Protein AF-A0A9D4K543-F1 (afdb_monomer_lite)

Structure (mmCIF, N/CA/C/O backbone):
data_AF-A0A9D4K543-F1
#
_entry.id   AF-A0A9D4K543-F1
#
loop_
_atom_site.group_PDB
_atom_site.id
_atom_site.type_symbol
_atom_site.label_atom_id
_atom_site.label_alt_id
_atom_site.label_comp_id
_atom_site.label_asym_id
_atom_site.label_entity_id
_atom_site.label_seq_id
_atom_site.pdbx_PDB_ins_code
_atom_site.Cartn_x
_atom_site.Cartn_y
_atom_site.Cartn_z
_atom_site.occupancy
_atom_site.B_iso_or_equiv
_atom_site.auth_seq_id
_atom_site.auth_comp_id
_atom_site.auth_asym_id
_atom_site.auth_atom_id
_atom_site.pdbx_PDB_model_num
ATOM 1 N N . MET A 1 1 ? -17.890 2.024 -6.080 1.00 68.69 1 MET A N 1
ATOM 2 C CA . MET A 1 1 ? -16.511 1.513 -6.266 1.00 68.69 1 MET A CA 1
ATOM 3 C C . MET A 1 1 ? -16.333 1.159 -7.731 1.00 68.69 1 MET A C 1
ATOM 5 O O . MET A 1 1 ? -17.295 0.683 -8.319 1.00 68.69 1 MET A O 1
ATOM 9 N N . LYS A 1 2 ? -15.164 1.416 -8.324 1.00 70.44 2 LYS A N 1
ATOM 10 C CA . LYS A 1 2 ? -14.849 1.023 -9.705 1.00 70.44 2 LYS A CA 1
ATOM 11 C C . LYS A 1 2 ? -13.599 0.149 -9.703 1.00 70.44 2 LYS A C 1
ATOM 13 O O . LYS A 1 2 ? -12.528 0.598 -9.298 1.00 70.44 2 LYS A O 1
ATOM 18 N N . LEU A 1 3 ? -13.767 -1.097 -10.130 1.00 70.94 3 LEU A N 1
ATOM 19 C CA . LEU A 1 3 ? -12.695 -2.067 -10.324 1.00 70.94 3 LEU A CA 1
ATOM 20 C C . LEU A 1 3 ? -12.373 -2.118 -11.820 1.00 70.94 3 LEU A C 1
ATOM 22 O O . LEU A 1 3 ? -13.266 -2.337 -12.633 1.00 70.94 3 LEU A O 1
ATOM 26 N N . SER A 1 4 ? -11.117 -1.884 -12.186 1.00 72.44 4 SER A N 1
ATOM 27 C CA . SER A 1 4 ? -10.631 -2.049 -13.558 1.00 72.44 4 SER A CA 1
ATOM 28 C C . SER A 1 4 ? -10.195 -3.491 -13.834 1.00 72.44 4 SER A C 1
ATOM 30 O O . SER A 1 4 ? -9.851 -4.230 -12.909 1.00 72.44 4 SER A O 1
ATOM 32 N N . ALA A 1 5 ? -10.103 -3.863 -15.112 1.00 66.50 5 ALA A N 1
ATOM 33 C CA . ALA A 1 5 ? -9.564 -5.152 -15.542 1.00 66.50 5 ALA A CA 1
ATOM 34 C C . ALA A 1 5 ? -8.163 -5.434 -14.954 1.00 66.50 5 ALA A C 1
ATOM 36 O O . ALA A 1 5 ? -7.334 -4.533 -14.823 1.00 66.50 5 ALA A O 1
ATOM 37 N N . GLY A 1 6 ? -7.889 -6.696 -14.611 1.00 71.69 6 GLY A N 1
ATOM 38 C CA . GLY A 1 6 ? -6.581 -7.138 -14.110 1.00 71.69 6 GLY A CA 1
ATOM 39 C C . GLY A 1 6 ? -6.435 -7.213 -12.586 1.00 71.69 6 GLY A C 1
ATOM 40 O O . GLY A 1 6 ? -5.365 -7.606 -12.126 1.00 71.69 6 GLY A O 1
ATOM 41 N N . ILE A 1 7 ? -7.486 -6.896 -11.820 1.00 74.75 7 ILE A N 1
ATOM 42 C CA . ILE A 1 7 ? -7.543 -7.140 -10.370 1.00 74.75 7 ILE A CA 1
ATOM 43 C C . ILE A 1 7 ? -7.758 -8.627 -10.111 1.00 74.75 7 ILE A C 1
ATOM 45 O O . ILE A 1 7 ? -8.785 -9.168 -10.511 1.00 74.75 7 ILE A O 1
ATOM 49 N N . LYS A 1 8 ? -6.802 -9.290 -9.445 1.00 79.38 8 LYS A N 1
ATOM 50 C CA . LYS A 1 8 ? -6.948 -10.713 -9.082 1.00 79.38 8 LYS A CA 1
ATOM 51 C C . LYS A 1 8 ? -7.670 -10.899 -7.752 1.00 79.38 8 LYS A C 1
ATOM 53 O O . LYS A 1 8 ? -8.601 -11.687 -7.676 1.00 79.38 8 LYS A O 1
ATOM 58 N N . HIS A 1 9 ? -7.247 -10.174 -6.718 1.00 79.44 9 HIS A N 1
ATOM 59 C CA . HIS A 1 9 ? -7.871 -10.225 -5.397 1.00 79.44 9 HIS A CA 1
ATOM 60 C C . HIS A 1 9 ? -8.003 -8.826 -4.805 1.00 79.44 9 HIS A C 1
ATOM 62 O O . HIS A 1 9 ? -7.043 -8.052 -4.780 1.00 79.44 9 HIS A O 1
ATOM 68 N N . VAL A 1 10 ? -9.191 -8.519 -4.293 1.00 78.25 10 VAL A N 1
ATOM 69 C CA . VAL A 1 10 ? -9.450 -7.291 -3.552 1.00 78.25 10 VAL A CA 1
ATOM 70 C C . VAL A 1 10 ? -10.376 -7.594 -2.384 1.00 78.25 10 VAL A C 1
ATOM 72 O O . VAL A 1 10 ? -11.429 -8.201 -2.569 1.00 78.25 10 VAL A O 1
ATOM 75 N N . THR A 1 11 ? -9.983 -7.165 -1.190 1.00 82.31 11 THR A N 1
ATOM 76 C CA . THR A 1 11 ? -10.795 -7.318 0.019 1.00 82.31 11 THR A CA 1
ATOM 77 C C . THR A 1 11 ? -11.050 -5.949 0.618 1.00 82.31 11 THR A C 1
ATOM 79 O O . THR A 1 11 ? -10.118 -5.259 1.036 1.00 82.31 11 THR A O 1
ATOM 82 N N . PHE A 1 12 ? -12.323 -5.563 0.673 1.00 74.94 12 PHE A N 1
ATOM 83 C CA . PHE A 1 12 ? -12.775 -4.366 1.371 1.00 74.94 12 PHE A CA 1
ATOM 84 C C . PHE A 1 12 ? -13.370 -4.753 2.716 1.00 74.94 12 PHE A C 1
ATOM 86 O O . PHE A 1 12 ? -14.178 -5.674 2.799 1.00 74.94 12 PHE A O 1
ATOM 93 N N . SER A 1 13 ? -13.015 -4.011 3.754 1.00 72.19 13 SER A N 1
ATOM 94 C CA . SER A 1 13 ? -13.728 -4.042 5.029 1.00 72.19 13 SER A CA 1
ATOM 95 C C . SER A 1 13 ? -14.640 -2.816 5.168 1.00 72.19 13 SER A C 1
ATOM 97 O O . SER A 1 13 ? -14.651 -1.916 4.321 1.00 72.19 13 SER A O 1
ATOM 99 N N . ALA A 1 14 ? -15.470 -2.807 6.212 1.00 71.81 14 ALA A N 1
ATOM 100 C CA . ALA A 1 14 ? -16.521 -1.812 6.400 1.00 71.81 14 ALA A CA 1
ATOM 101 C C . ALA A 1 14 ? -15.993 -0.360 6.454 1.00 71.81 14 ALA A C 1
ATOM 103 O O . ALA A 1 14 ? -14.937 -0.067 7.018 1.00 71.81 14 ALA A O 1
ATOM 104 N N . GLY A 1 15 ? -16.775 0.573 5.898 1.00 72.50 15 GLY A N 1
ATOM 105 C CA . GLY A 1 15 ? -16.495 2.015 5.941 1.00 72.50 15 GLY A CA 1
ATOM 106 C C . GLY A 1 15 ? -15.894 2.615 4.664 1.00 72.50 15 GLY A C 1
ATOM 107 O O . GLY A 1 15 ? -15.780 3.841 4.583 1.00 72.50 15 GLY A O 1
ATOM 108 N N . MET A 1 16 ? -15.588 1.789 3.657 1.00 78.44 16 MET A N 1
ATOM 109 C CA . MET A 1 16 ? -15.087 2.244 2.358 1.00 78.44 16 MET A CA 1
ATOM 110 C C . MET A 1 16 ? -16.150 2.992 1.554 1.00 78.44 16 MET A C 1
ATOM 112 O O . MET A 1 16 ? -17.151 2.410 1.144 1.00 78.44 16 MET A O 1
ATOM 116 N N . LYS A 1 17 ? -15.922 4.289 1.296 1.00 79.38 17 LYS A N 1
ATOM 117 C CA . LYS A 1 17 ? -16.863 5.135 0.540 1.00 79.38 17 LYS A CA 1
ATOM 118 C C . LYS A 1 17 ? -16.553 5.161 -0.952 1.00 79.38 17 LYS A C 1
ATOM 120 O O . LYS A 1 17 ? -17.459 5.052 -1.772 1.00 79.38 17 LYS A O 1
ATOM 125 N N . GLN A 1 18 ? -15.284 5.323 -1.321 1.00 79.38 18 GLN A N 1
ATOM 126 C CA . GLN A 1 18 ? -14.860 5.394 -2.718 1.00 79.38 18 GLN A CA 1
ATOM 127 C C . GLN A 1 18 ? -13.547 4.650 -2.929 1.00 79.38 18 GLN A C 1
ATOM 129 O O . GLN A 1 18 ? -12.598 4.814 -2.168 1.00 79.38 18 GLN A O 1
ATOM 134 N N . ALA A 1 19 ? -13.500 3.857 -3.994 1.00 77.19 19 ALA A N 1
ATOM 135 C CA . ALA A 1 19 ? -12.312 3.129 -4.399 1.00 77.19 19 ALA A CA 1
ATOM 136 C C . ALA A 1 19 ? -12.231 3.102 -5.923 1.00 77.19 19 ALA A C 1
ATOM 138 O O . ALA A 1 19 ? -13.205 2.691 -6.573 1.00 77.19 19 ALA A O 1
ATOM 139 N N . THR A 1 20 ? -11.086 3.524 -6.452 1.00 81.38 20 THR A N 1
ATOM 140 C CA . THR A 1 20 ? -10.760 3.485 -7.878 1.00 81.38 20 THR A CA 1
ATOM 141 C C . THR A 1 20 ? -9.448 2.743 -8.062 1.00 81.38 20 THR A C 1
ATOM 143 O O . THR A 1 20 ? -8.418 3.117 -7.500 1.00 81.38 20 THR A O 1
ATOM 146 N N . PHE A 1 21 ? -9.496 1.696 -8.874 1.00 77.25 21 PHE A N 1
ATOM 147 C CA . PHE A 1 21 ? -8.341 0.885 -9.223 1.00 77.25 21 PHE A CA 1
ATOM 148 C C . PHE A 1 21 ? -8.097 1.010 -10.713 1.00 77.25 21 PHE A C 1
ATOM 150 O O . PHE A 1 21 ? -9.052 1.005 -11.489 1.00 77.25 21 PHE A O 1
ATOM 157 N N . SER A 1 22 ? -6.826 1.112 -11.081 1.00 74.12 22 SER A N 1
ATOM 158 C CA . SER A 1 22 ? -6.375 1.015 -12.464 1.00 74.12 22 SER A CA 1
ATOM 159 C C . SER A 1 22 ? -5.787 -0.378 -12.745 1.00 74.12 22 SER A C 1
ATOM 161 O O . SER A 1 22 ? -5.440 -1.103 -11.803 1.00 74.12 22 SER A O 1
ATOM 163 N N . PRO A 1 23 ? -5.653 -0.780 -14.023 1.00 72.75 23 PRO A N 1
ATOM 164 C CA . PRO A 1 23 ? -5.210 -2.123 -14.377 1.00 72.75 23 PRO A CA 1
ATOM 165 C C . PRO A 1 23 ? -3.846 -2.525 -13.806 1.00 72.75 23 PRO A C 1
ATOM 167 O O . PRO A 1 23 ? -2.938 -1.711 -13.629 1.00 72.75 23 PRO A O 1
ATOM 170 N N . GLY A 1 24 ? -3.685 -3.826 -13.567 1.00 72.88 24 GLY A N 1
ATOM 171 C CA . GLY A 1 24 ? -2.418 -4.428 -13.141 1.00 72.88 24 GLY A CA 1
ATOM 172 C C . GLY A 1 24 ? -2.275 -4.669 -11.636 1.00 72.88 24 GLY A C 1
ATOM 173 O O . GLY A 1 24 ? -1.340 -5.372 -11.257 1.00 72.88 24 GLY A O 1
ATOM 174 N N . MET A 1 25 ? -3.206 -4.170 -10.811 1.00 78.44 25 MET A N 1
ATOM 175 C CA . MET A 1 25 ? -3.300 -4.474 -9.375 1.00 78.44 25 MET A CA 1
ATOM 176 C C . MET A 1 25 ? -3.458 -5.983 -9.139 1.00 78.44 25 MET A C 1
ATOM 178 O O . MET A 1 25 ? -4.449 -6.560 -9.561 1.00 78.44 25 MET A O 1
ATOM 182 N N . LYS A 1 26 ? -2.541 -6.657 -8.432 1.00 78.75 26 LYS A N 1
ATOM 183 C CA . LYS A 1 26 ? -2.715 -8.099 -8.143 1.00 78.75 26 LYS A CA 1
ATOM 184 C C . LYS A 1 26 ? -3.494 -8.352 -6.856 1.00 78.75 26 LYS A C 1
ATOM 186 O O . LYS A 1 26 ? -4.402 -9.178 -6.865 1.00 78.75 26 LYS A O 1
ATOM 191 N N . GLN A 1 27 ? -3.128 -7.683 -5.767 1.00 79.50 27 GLN A N 1
ATOM 192 C CA . GLN A 1 27 ? -3.740 -7.879 -4.452 1.00 79.50 27 GLN A CA 1
ATOM 193 C C . GLN A 1 27 ? -3.879 -6.551 -3.712 1.00 79.50 27 GLN A C 1
ATOM 195 O O . GLN A 1 27 ? -2.902 -5.806 -3.608 1.00 79.50 27 GLN A O 1
ATOM 200 N N . ALA A 1 28 ? -5.067 -6.278 -3.172 1.00 78.19 28 ALA A N 1
ATOM 201 C CA . ALA A 1 28 ? -5.302 -5.141 -2.287 1.00 78.19 28 ALA A CA 1
ATOM 202 C C . ALA A 1 28 ? -6.140 -5.544 -1.068 1.00 78.19 28 ALA A C 1
ATOM 204 O O . ALA A 1 28 ? -7.208 -6.141 -1.222 1.00 78.19 28 ALA A O 1
ATOM 205 N N . THR A 1 29 ? -5.687 -5.144 0.120 1.00 81.25 29 THR A N 1
ATOM 206 C CA . THR A 1 29 ? -6.404 -5.364 1.381 1.00 81.25 29 THR A CA 1
ATOM 207 C C . THR A 1 29 ? -6.637 -4.038 2.092 1.00 81.25 29 THR A C 1
ATOM 209 O O . THR A 1 29 ? -5.691 -3.311 2.409 1.00 81.25 29 THR A O 1
ATOM 212 N N . PHE A 1 30 ? -7.905 -3.739 2.370 1.00 78.06 30 PHE A N 1
ATOM 213 C CA . PHE A 1 30 ? -8.330 -2.529 3.070 1.00 78.06 30 PHE A CA 1
ATOM 214 C C . PHE A 1 30 ? -8.876 -2.875 4.444 1.00 78.06 30 PHE A C 1
ATOM 216 O O . PHE A 1 30 ? -9.798 -3.685 4.544 1.00 78.06 30 PHE A O 1
ATOM 223 N N . SER A 1 31 ? -8.352 -2.226 5.482 1.00 73.88 31 SER A N 1
ATOM 224 C CA . SER A 1 31 ? -8.890 -2.283 6.846 1.00 73.88 31 SER A CA 1
ATOM 225 C C . SER A 1 31 ? -9.980 -1.223 7.095 1.00 73.88 31 SER A C 1
ATOM 227 O O . SER A 1 31 ? -10.080 -0.258 6.325 1.00 73.88 31 SER A O 1
ATOM 229 N N . PRO A 1 32 ? -10.786 -1.358 8.171 1.00 71.75 32 PRO A N 1
ATOM 230 C CA . PRO A 1 32 ? -11.903 -0.459 8.424 1.00 71.75 32 PRO A CA 1
ATOM 231 C C . PRO A 1 32 ? -11.492 1.004 8.592 1.00 71.75 32 PRO A C 1
ATOM 233 O O . PRO A 1 32 ? -10.407 1.334 9.079 1.00 71.75 32 PRO A O 1
ATOM 236 N N . GLY A 1 33 ? -12.401 1.905 8.223 1.00 70.25 33 GLY A N 1
ATOM 237 C CA . GLY A 1 33 ? -12.196 3.349 8.353 1.00 70.25 33 GLY A CA 1
ATOM 238 C C . GLY A 1 33 ? -11.508 4.009 7.157 1.00 70.25 33 GLY A C 1
ATOM 239 O O . GLY A 1 33 ? -11.433 5.240 7.136 1.00 70.25 33 GLY A O 1
ATOM 240 N N . MET A 1 34 ? -11.097 3.230 6.145 1.00 76.00 34 MET A N 1
ATOM 241 C CA . MET A 1 34 ? -10.678 3.777 4.856 1.00 76.00 34 MET A CA 1
ATOM 242 C C . MET A 1 34 ? -11.843 4.447 4.144 1.00 76.00 34 MET A C 1
ATOM 244 O O . MET A 1 34 ? -12.891 3.837 4.010 1.00 76.00 34 MET A O 1
ATOM 248 N N . LYS A 1 35 ? -11.697 5.710 3.716 1.00 77.00 35 LYS A N 1
ATOM 249 C CA . LYS A 1 35 ? -12.789 6.443 3.044 1.00 77.00 35 LYS A CA 1
ATOM 250 C C . LYS A 1 35 ? -12.594 6.526 1.538 1.00 77.00 35 LYS A C 1
ATOM 252 O O . LYS A 1 35 ? -13.559 6.314 0.807 1.00 77.00 35 LYS A O 1
ATOM 257 N N . GLN A 1 36 ? -11.393 6.881 1.089 1.00 79.00 36 GLN A N 1
ATOM 258 C CA . GLN A 1 36 ? -11.092 7.115 -0.322 1.00 79.00 36 GLN A CA 1
ATOM 259 C C . GLN A 1 36 ? -9.728 6.532 -0.691 1.00 79.00 36 GLN A C 1
ATOM 261 O O . GLN A 1 36 ? -8.746 6.747 0.023 1.00 79.00 36 GLN A O 1
ATOM 266 N N . VAL A 1 37 ? -9.664 5.833 -1.824 1.00 78.44 37 VAL A N 1
ATOM 267 C CA . VAL A 1 37 ? -8.396 5.376 -2.399 1.00 78.44 37 VAL A CA 1
ATOM 268 C C . VAL A 1 37 ? -8.387 5.455 -3.919 1.00 78.44 37 VAL A C 1
ATOM 270 O O . VAL A 1 37 ? -9.378 5.106 -4.571 1.00 78.44 37 VAL A O 1
ATOM 273 N N . THR A 1 38 ? -7.239 5.856 -4.459 1.00 80.88 38 THR A N 1
ATOM 274 C CA . THR A 1 38 ? -6.976 5.886 -5.898 1.00 80.88 38 THR A CA 1
ATOM 275 C C . THR A 1 38 ? -5.638 5.225 -6.200 1.00 80.88 38 THR A C 1
ATOM 277 O O . THR A 1 38 ? -4.593 5.660 -5.708 1.00 80.88 38 THR A O 1
ATOM 280 N N . PHE A 1 39 ? -5.668 4.199 -7.050 1.00 76.25 39 PHE A N 1
ATOM 281 C CA . PHE A 1 39 ? -4.473 3.512 -7.535 1.00 76.25 39 PHE A CA 1
ATOM 282 C C . PHE A 1 39 ? -4.282 3.700 -9.030 1.00 76.25 39 PHE A C 1
ATOM 284 O O . PHE A 1 39 ? -5.196 3.447 -9.819 1.00 76.25 39 PHE A O 1
ATOM 291 N N . SER A 1 40 ? -3.063 4.066 -9.412 1.00 75.25 40 SER A N 1
ATOM 292 C CA . SER A 1 40 ? -2.612 4.090 -10.803 1.00 75.25 40 SER A CA 1
ATOM 293 C C . SER A 1 40 ? -2.125 2.704 -11.275 1.00 75.25 40 SER A C 1
ATOM 295 O O . SER A 1 40 ? -1.925 1.809 -10.448 1.00 75.25 40 SER A O 1
ATOM 297 N N . PRO A 1 41 ? -1.934 2.489 -12.594 1.00 73.62 41 PRO A N 1
ATOM 298 C CA . PRO A 1 41 ? -1.553 1.186 -13.136 1.00 73.62 41 PRO A CA 1
ATOM 299 C C . PRO A 1 41 ? -0.231 0.617 -12.603 1.00 73.62 41 PRO A C 1
ATOM 301 O O . PRO A 1 41 ? 0.684 1.342 -12.212 1.00 73.62 41 PRO A O 1
ATOM 304 N N . GLY A 1 42 ? -0.090 -0.709 -12.669 1.00 71.50 42 GLY A N 1
ATOM 305 C CA . GLY A 1 42 ? 1.185 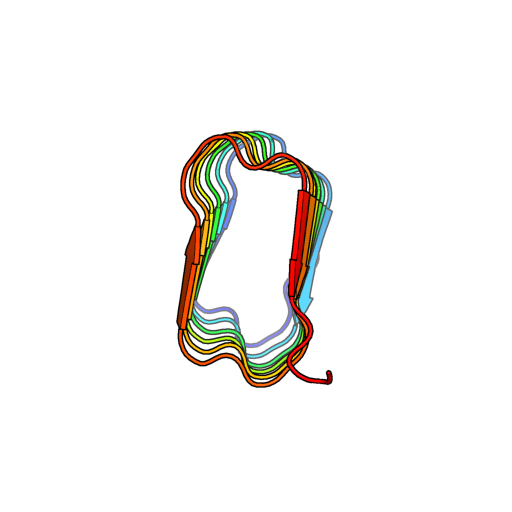-1.384 -12.385 1.00 71.50 42 GLY A CA 1
ATOM 306 C C . GLY A 1 42 ? 1.493 -1.584 -10.899 1.00 71.50 42 GLY A C 1
ATOM 307 O O . GLY A 1 42 ? 2.634 -1.891 -10.548 1.00 71.50 42 GLY A O 1
ATOM 308 N N . MET A 1 43 ? 0.485 -1.443 -10.036 1.00 74.50 43 MET A N 1
ATOM 309 C CA . MET A 1 43 ? 0.573 -1.851 -8.639 1.00 74.50 43 MET A CA 1
ATOM 310 C C . MET A 1 43 ? 0.546 -3.363 -8.467 1.00 74.50 43 MET A C 1
ATOM 312 O O . MET A 1 43 ? -0.218 -4.030 -9.144 1.00 74.50 43 MET A O 1
ATOM 316 N N . LYS A 1 44 ? 1.323 -3.943 -7.546 1.00 76.81 44 LYS A N 1
ATOM 317 C CA . LYS A 1 44 ? 1.237 -5.396 -7.278 1.00 76.81 44 LYS A CA 1
ATOM 318 C C . LYS A 1 44 ? 0.513 -5.717 -5.980 1.00 76.81 44 LYS A C 1
ATOM 320 O O . LYS A 1 44 ? -0.464 -6.462 -6.027 1.00 76.81 44 LYS A O 1
ATOM 325 N N . GLN A 1 45 ? 0.985 -5.196 -4.854 1.00 78.75 45 GLN A N 1
ATOM 326 C CA . GLN A 1 45 ? 0.452 -5.517 -3.531 1.00 78.75 45 GLN A CA 1
ATOM 327 C C . GLN A 1 45 ? 0.348 -4.262 -2.673 1.00 78.75 45 GLN A C 1
ATOM 329 O O . GLN A 1 45 ? 1.320 -3.510 -2.561 1.00 78.75 45 GLN A O 1
ATOM 334 N N . VAL A 1 46 ? -0.815 -4.055 -2.056 1.00 76.94 46 VAL A N 1
ATOM 335 C CA . VAL A 1 46 ? -1.010 -2.966 -1.096 1.00 76.94 46 VAL A CA 1
ATOM 336 C C . VAL A 1 46 ? -1.858 -3.419 0.086 1.00 76.94 46 VAL A C 1
ATOM 338 O O . VAL A 1 46 ? -2.913 -4.031 -0.096 1.00 76.94 46 VAL A O 1
ATOM 341 N N . THR A 1 47 ? -1.416 -3.045 1.286 1.00 80.31 47 THR A N 1
ATOM 342 C CA . THR A 1 47 ? -2.118 -3.311 2.542 1.00 80.31 47 THR A CA 1
ATOM 343 C C . THR A 1 47 ? -2.277 -2.030 3.354 1.00 80.31 47 THR A C 1
ATOM 345 O O . THR A 1 47 ? -1.300 -1.339 3.655 1.00 80.31 47 THR A O 1
ATOM 348 N N . PHE A 1 48 ? -3.514 -1.738 3.757 1.00 75.00 48 PHE A N 1
ATOM 349 C CA . PHE A 1 48 ? -3.841 -0.611 4.630 1.00 75.00 48 PHE A CA 1
ATOM 350 C C . PHE A 1 48 ? -4.318 -1.083 5.987 1.00 75.00 48 PHE A C 1
ATOM 352 O O . PHE A 1 48 ? -5.234 -1.900 6.058 1.00 75.00 48 PHE A O 1
ATOM 359 N N . SER A 1 49 ? -3.766 -0.498 7.046 1.00 72.06 49 SER A N 1
ATOM 360 C CA . SER A 1 49 ? -4.276 -0.615 8.415 1.00 72.06 49 SER A CA 1
ATOM 361 C C . SER A 1 49 ? -5.433 0.357 8.702 1.00 72.06 49 SER A C 1
ATOM 363 O O . SER A 1 49 ? -5.647 1.305 7.937 1.00 72.06 49 SER A O 1
ATOM 365 N N . PRO A 1 50 ? -6.181 0.166 9.809 1.00 72.75 50 PRO A N 1
ATOM 366 C CA . PRO A 1 50 ? -7.293 1.037 10.174 1.00 72.75 50 PRO A CA 1
ATOM 367 C C . PRO A 1 50 ? -6.924 2.518 10.326 1.00 72.75 50 PRO A C 1
ATOM 369 O O . PRO A 1 50 ? -5.825 2.881 10.752 1.00 72.75 50 PRO A O 1
ATOM 372 N N . GLY A 1 51 ? -7.895 3.389 10.050 1.00 69.81 51 GLY A N 1
ATOM 373 C CA . GLY A 1 51 ? -7.788 4.829 10.313 1.00 69.81 51 GLY A CA 1
ATOM 374 C C . GLY A 1 51 ? -7.246 5.679 9.161 1.00 69.81 51 GLY A C 1
ATOM 375 O O . GLY A 1 51 ? -7.291 6.907 9.276 1.00 69.81 51 GLY A O 1
ATOM 376 N N . MET A 1 52 ? -6.824 5.066 8.046 1.00 74.75 52 MET A N 1
ATOM 377 C CA . MET A 1 52 ? -6.485 5.807 6.826 1.00 74.75 52 MET A CA 1
ATOM 378 C C . MET A 1 52 ? -7.700 6.536 6.269 1.00 74.75 52 MET A C 1
ATOM 380 O O . MET A 1 52 ? -8.752 5.937 6.156 1.00 74.75 52 MET A O 1
ATOM 384 N N . LYS A 1 53 ? -7.610 7.821 5.907 1.00 76.25 53 LYS A N 1
ATOM 385 C CA . LYS A 1 53 ? -8.758 8.524 5.295 1.00 76.25 53 LYS A CA 1
ATOM 386 C C . LYS A 1 53 ? -8.643 8.575 3.780 1.00 76.25 53 LYS A C 1
ATOM 388 O O . LYS A 1 53 ? -9.627 8.292 3.098 1.00 76.25 53 LYS A O 1
ATOM 393 N N . GLN A 1 54 ? -7.468 8.942 3.280 1.00 77.50 54 GLN A N 1
ATOM 394 C CA . GLN A 1 54 ? -7.204 9.138 1.857 1.00 77.50 54 GLN A CA 1
ATOM 395 C C . GLN A 1 54 ? -5.827 8.592 1.495 1.00 77.50 54 GLN A C 1
ATOM 397 O O . GLN A 1 54 ? -4.866 8.812 2.234 1.00 77.50 54 GLN A O 1
ATOM 402 N N . ALA A 1 55 ? -5.730 7.916 0.353 1.00 76.69 55 ALA A N 1
ATOM 403 C CA . ALA A 1 55 ? -4.452 7.492 -0.200 1.00 76.69 55 ALA A CA 1
ATOM 404 C C . ALA A 1 55 ? -4.458 7.567 -1.733 1.00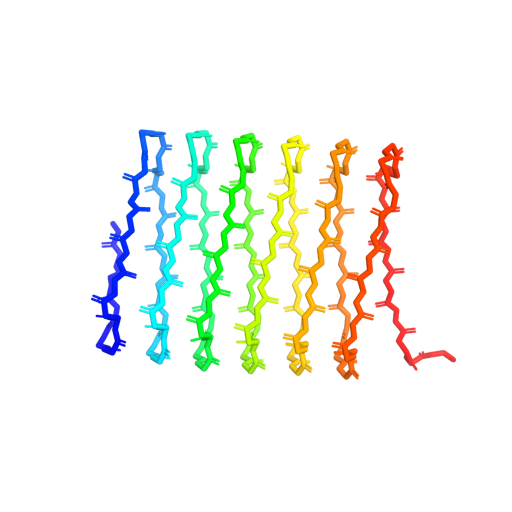 76.69 55 ALA A C 1
ATOM 406 O O . ALA A 1 55 ? -5.406 7.103 -2.375 1.00 76.69 55 ALA A O 1
ATOM 407 N N . THR A 1 56 ? -3.386 8.123 -2.296 1.00 80.00 56 THR A N 1
ATOM 408 C CA . THR A 1 56 ? -3.201 8.276 -3.743 1.00 80.00 56 THR A CA 1
ATOM 409 C C . THR A 1 56 ? -1.841 7.740 -4.154 1.00 80.00 56 THR A C 1
ATOM 411 O O . THR A 1 56 ? -0.812 8.132 -3.599 1.00 80.00 56 THR A O 1
ATOM 414 N N . PHE A 1 57 ? -1.834 6.875 -5.166 1.00 74.56 57 PHE A N 1
ATOM 415 C CA . PHE A 1 57 ? -0.612 6.236 -5.634 1.00 74.56 57 PHE A CA 1
ATOM 416 C C . PHE A 1 57 ? -0.414 6.356 -7.132 1.00 74.56 57 PHE A C 1
ATOM 418 O O . PHE A 1 57 ? -1.319 6.063 -7.917 1.00 74.56 57 PHE A O 1
ATOM 425 N N . SER A 1 58 ? 0.810 6.706 -7.506 1.00 73.06 58 SER A N 1
ATOM 426 C CA . SER A 1 58 ? 1.278 6.760 -8.887 1.00 73.06 58 SER A CA 1
ATOM 427 C C . SER A 1 58 ? 1.755 5.387 -9.404 1.00 73.06 58 SER A C 1
ATOM 429 O O . SER A 1 58 ? 1.910 4.449 -8.615 1.00 73.06 58 SER A O 1
ATOM 431 N N . PRO A 1 59 ? 1.980 5.235 -10.725 1.00 73.06 59 PRO A N 1
ATOM 432 C CA . PRO A 1 59 ? 2.345 3.956 -11.327 1.00 73.06 59 PRO A CA 1
ATOM 433 C C . PRO A 1 59 ? 3.648 3.327 -10.816 1.00 73.06 59 PRO A C 1
ATOM 435 O O . PRO A 1 59 ? 4.572 4.004 -10.363 1.00 73.06 59 PRO A O 1
ATOM 438 N N . GLY A 1 60 ? 3.761 2.007 -10.988 1.00 69.62 60 GLY A N 1
ATOM 439 C CA . GLY A 1 60 ? 5.030 1.286 -10.820 1.00 69.62 60 GLY A CA 1
ATOM 440 C C . GLY A 1 60 ? 5.378 0.893 -9.382 1.00 69.62 60 GLY A C 1
ATOM 441 O O . GLY A 1 60 ? 6.535 0.569 -9.104 1.00 69.62 60 GLY A O 1
ATOM 442 N N . MET A 1 61 ? 4.397 0.885 -8.478 1.00 72.94 61 MET A N 1
ATOM 443 C CA . MET A 1 61 ? 4.598 0.432 -7.102 1.00 72.94 61 MET A CA 1
ATOM 444 C C . MET A 1 61 ? 4.499 -1.074 -6.933 1.00 72.94 61 MET A C 1
ATOM 446 O O . MET A 1 61 ? 3.551 -1.704 -7.393 1.00 72.94 61 MET A O 1
ATOM 450 N N . LYS A 1 62 ? 5.449 -1.685 -6.221 1.00 74.25 62 LYS A N 1
ATOM 451 C CA . LYS A 1 62 ? 5.408 -3.141 -6.004 1.00 74.25 62 LYS A CA 1
ATOM 452 C C . LYS A 1 62 ? 4.746 -3.517 -4.685 1.00 74.25 62 LYS A C 1
ATOM 454 O O . LYS A 1 62 ? 3.815 -4.319 -4.717 1.00 74.25 62 LYS A O 1
ATOM 459 N N . GLN A 1 63 ? 5.216 -2.972 -3.567 1.00 76.38 63 GLN A N 1
ATOM 460 C CA . GLN A 1 63 ? 4.709 -3.310 -2.237 1.00 76.38 63 GLN A CA 1
ATOM 461 C C . GLN A 1 63 ? 4.599 -2.074 -1.356 1.00 76.38 63 GLN A C 1
ATOM 463 O O . GLN A 1 63 ? 5.566 -1.328 -1.209 1.00 76.38 63 GLN A O 1
ATOM 468 N N . VAL A 1 64 ? 3.430 -1.877 -0.751 1.00 74.88 64 VAL A N 1
ATOM 469 C CA . VAL A 1 64 ? 3.204 -0.772 0.180 1.00 74.88 64 VAL A CA 1
ATOM 470 C C . VAL A 1 64 ? 2.380 -1.243 1.373 1.00 74.88 64 VAL A C 1
ATOM 472 O O . VAL A 1 64 ? 1.312 -1.836 1.195 1.00 74.88 64 VAL A O 1
ATOM 475 N N . THR A 1 65 ? 2.861 -0.927 2.575 1.00 78.12 65 THR A N 1
ATOM 476 C CA . THR A 1 65 ? 2.189 -1.243 3.838 1.00 78.12 65 THR A CA 1
ATOM 477 C C . THR A 1 65 ? 2.069 -0.003 4.716 1.00 78.12 65 THR A C 1
ATOM 479 O O . THR A 1 65 ? 3.053 0.684 4.998 1.00 78.12 65 THR A O 1
ATOM 482 N N . PHE A 1 66 ? 0.856 0.250 5.205 1.00 73.12 66 PHE A N 1
ATOM 483 C CA . PHE A 1 66 ? 0.563 1.336 6.140 1.00 73.12 66 PHE A CA 1
ATOM 484 C C . PHE A 1 66 ? 0.140 0.803 7.493 1.00 73.12 66 PHE A C 1
ATOM 486 O O . PHE A 1 66 ? -0.743 -0.048 7.537 1.00 73.12 66 PHE A O 1
ATOM 493 N N . SER A 1 67 ? 0.695 1.353 8.572 1.00 70.62 67 SER A N 1
ATOM 494 C CA . SER A 1 67 ? 0.255 1.130 9.957 1.00 70.62 67 SER A CA 1
ATOM 495 C C . SER A 1 67 ? -0.898 2.071 10.356 1.00 70.62 67 SER A C 1
ATOM 497 O O . SER A 1 67 ? -1.178 3.040 9.642 1.00 70.62 67 SER A O 1
ATOM 499 N N . PRO A 1 68 ? -1.593 1.812 11.484 1.00 70.88 68 PRO A N 1
ATOM 500 C CA . PRO A 1 68 ? -2.746 2.606 11.898 1.00 70.88 68 PRO A CA 1
ATOM 501 C C . PRO A 1 68 ? -2.453 4.095 12.122 1.00 70.88 68 PRO A C 1
ATOM 503 O O . PRO A 1 68 ? -1.358 4.495 12.518 1.00 70.88 68 PRO A O 1
ATOM 506 N N . GLY A 1 69 ? -3.480 4.928 11.948 1.00 68.50 69 GLY A N 1
ATOM 507 C CA . GLY A 1 69 ? -3.428 6.350 12.308 1.00 68.50 69 GLY A CA 1
ATOM 508 C C . GLY A 1 69 ? -2.909 7.287 11.217 1.00 68.50 69 GLY A C 1
ATOM 509 O O . GLY A 1 69 ? -2.881 8.498 11.443 1.00 68.50 69 GLY A O 1
ATOM 510 N N . MET A 1 70 ? -2.577 6.759 10.032 1.00 73.81 70 MET A N 1
ATOM 511 C CA . MET A 1 70 ? -2.315 7.588 8.857 1.00 73.81 70 MET A CA 1
ATOM 512 C C . MET A 1 70 ? -3.560 8.371 8.448 1.00 73.81 70 MET A C 1
ATOM 514 O O . MET A 1 70 ? -4.640 7.805 8.454 1.00 73.81 70 MET A O 1
ATOM 518 N N . LYS A 1 71 ? -3.474 9.657 8.081 1.00 74.81 71 LYS A N 1
ATOM 519 C CA . LYS A 1 71 ? -4.651 10.378 7.542 1.00 74.81 71 LYS A CA 1
ATOM 520 C C . LYS A 1 71 ? -4.597 10.494 6.027 1.00 74.81 71 LYS A C 1
ATOM 522 O O . LYS A 1 71 ? -5.599 10.198 5.375 1.00 74.81 71 LYS A O 1
ATOM 527 N N . GLN A 1 72 ? -3.455 10.919 5.496 1.00 75.06 72 GLN A N 1
ATOM 528 C CA . GLN A 1 72 ? -3.240 11.141 4.070 1.00 75.06 72 GLN A CA 1
ATOM 529 C C . GLN A 1 72 ? -1.868 10.623 3.648 1.00 75.06 72 GLN A C 1
ATOM 531 O O . GLN A 1 72 ? -0.891 10.798 4.380 1.00 75.06 72 GLN A O 1
ATOM 536 N N . ALA A 1 73 ? -1.800 10.026 2.461 1.00 74.69 73 ALA A N 1
ATOM 537 C CA . ALA A 1 73 ? -0.532 9.698 1.830 1.00 74.69 73 ALA A CA 1
ATOM 538 C C . ALA A 1 73 ? -0.600 9.845 0.310 1.00 74.69 73 ALA A C 1
ATOM 540 O O . ALA A 1 73 ? -1.560 9.390 -0.321 1.00 74.69 73 ALA A O 1
ATOM 541 N N . THR A 1 74 ? 0.450 10.441 -0.246 1.00 75.88 74 THR A N 1
ATOM 542 C CA . THR A 1 74 ? 0.615 10.656 -1.682 1.00 75.88 74 THR A CA 1
ATOM 543 C C . THR A 1 74 ? 1.979 10.160 -2.114 1.00 75.88 74 THR A C 1
ATOM 545 O O . THR A 1 74 ? 2.999 10.484 -1.503 1.00 75.88 74 THR A O 1
ATOM 548 N N . PHE A 1 75 ? 2.002 9.401 -3.203 1.00 72.44 75 PHE A N 1
ATOM 549 C CA . PHE A 1 75 ? 3.237 8.829 -3.700 1.00 72.44 75 PHE A CA 1
ATOM 550 C C . PHE A 1 75 ? 3.416 8.978 -5.201 1.00 72.44 75 PHE A C 1
ATOM 552 O 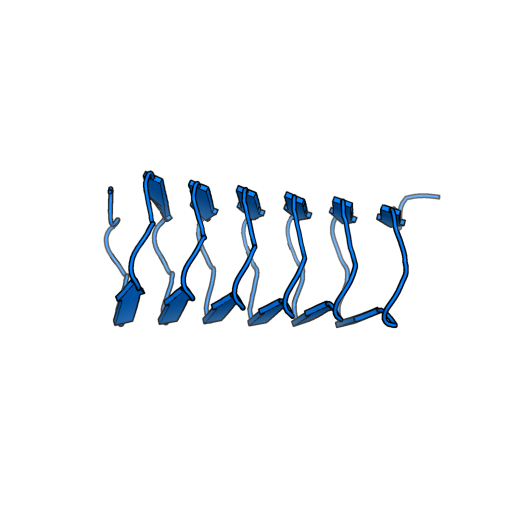O . PHE A 1 75 ? 2.494 8.709 -5.975 1.00 72.44 75 PHE A O 1
ATOM 559 N N . SER A 1 76 ? 4.643 9.301 -5.591 1.00 70.56 76 SER A N 1
ATOM 560 C CA . SER A 1 76 ? 5.098 9.421 -6.976 1.00 70.56 76 SER A CA 1
ATOM 561 C C . SER A 1 76 ? 5.593 8.083 -7.558 1.00 70.56 76 SER A C 1
ATOM 563 O O . SER A 1 76 ? 5.735 7.102 -6.819 1.00 70.56 76 SER A O 1
ATOM 565 N N . PRO A 1 77 ? 5.813 7.995 -8.885 1.00 71.38 77 PRO A N 1
ATOM 566 C CA . PRO A 1 77 ? 6.162 6.743 -9.551 1.00 71.38 77 PRO A CA 1
ATOM 567 C C . PRO A 1 77 ? 7.475 6.101 -9.080 1.00 71.38 77 PRO A C 1
ATOM 569 O O . PRO A 1 77 ? 8.404 6.768 -8.629 1.00 71.38 77 PRO A O 1
ATOM 572 N N . GLY A 1 78 ? 7.590 4.785 -9.276 1.00 66.62 78 GLY A N 1
ATOM 573 C CA . GLY A 1 78 ? 8.871 4.073 -9.163 1.00 66.62 78 GLY A CA 1
ATOM 574 C C . GLY A 1 78 ? 9.264 3.612 -7.755 1.00 66.62 78 GLY A C 1
ATOM 575 O O . GLY A 1 78 ? 10.381 3.130 -7.567 1.00 66.62 78 GLY A O 1
ATOM 576 N N . MET A 1 79 ? 8.358 3.696 -6.778 1.00 71.94 79 MET A N 1
ATOM 577 C CA . MET A 1 79 ? 8.605 3.181 -5.431 1.00 71.94 79 MET A CA 1
ATOM 578 C C . MET A 1 79 ? 8.549 1.647 -5.392 1.00 71.94 79 MET A C 1
ATOM 580 O O . MET A 1 79 ? 7.517 1.049 -5.696 1.00 71.94 79 MET A O 1
ATOM 584 N N . LYS A 1 80 ? 9.636 0.968 -5.001 1.00 71.31 80 LYS A N 1
ATOM 585 C CA . LYS A 1 80 ? 9.616 -0.510 -4.930 1.00 71.31 80 LYS A CA 1
ATOM 586 C C . LYS A 1 80 ? 8.977 -1.020 -3.638 1.00 71.31 80 LYS A C 1
ATOM 588 O O . LYS A 1 80 ? 8.126 -1.906 -3.716 1.00 71.31 80 LYS A O 1
ATOM 593 N N . GLN A 1 81 ? 9.369 -0.479 -2.487 1.00 72.06 81 GLN A N 1
ATOM 594 C CA . GLN A 1 81 ? 8.859 -0.905 -1.185 1.00 72.06 81 GLN A CA 1
ATOM 595 C C . GLN A 1 81 ? 8.730 0.276 -0.223 1.00 72.06 81 GLN A C 1
ATOM 597 O O . GLN A 1 81 ? 9.614 1.133 -0.176 1.00 72.06 81 GLN A O 1
ATOM 602 N N . ALA A 1 82 ? 7.650 0.300 0.554 1.00 72.31 82 ALA A N 1
ATOM 603 C CA . ALA A 1 82 ? 7.421 1.334 1.553 1.00 72.31 82 ALA A CA 1
ATOM 604 C C . ALA A 1 82 ? 6.661 0.802 2.767 1.00 72.31 82 ALA A C 1
ATOM 606 O O . ALA A 1 82 ? 5.626 0.146 2.606 1.00 72.31 82 ALA A O 1
ATOM 607 N N . THR A 1 83 ? 7.147 1.147 3.959 1.00 73.88 83 THR A N 1
ATOM 608 C CA . THR A 1 83 ? 6.514 0.792 5.231 1.00 73.88 83 THR A CA 1
ATOM 609 C C . THR A 1 83 ? 6.378 2.025 6.116 1.00 73.88 83 THR A C 1
ATOM 611 O O . THR A 1 83 ? 7.362 2.677 6.468 1.00 73.88 83 THR A O 1
ATOM 614 N N . PHE A 1 84 ? 5.145 2.324 6.516 1.00 71.19 84 PHE A N 1
ATOM 615 C CA . PHE A 1 84 ? 4.820 3.470 7.368 1.00 71.19 84 PHE A CA 1
ATOM 616 C C . PHE A 1 84 ? 4.358 3.002 8.736 1.00 71.19 84 PHE A C 1
ATOM 618 O O . PHE A 1 84 ? 3.394 2.244 8.809 1.00 71.19 84 PHE A O 1
ATOM 625 N N . CYS A 1 85 ? 5.008 3.466 9.804 1.00 68.38 85 CYS A N 1
ATOM 626 C CA . CYS A 1 85 ? 4.604 3.229 11.190 1.00 68.38 85 CYS A CA 1
ATOM 627 C C . CYS A 1 85 ? 3.445 4.128 11.659 1.00 68.38 85 CYS A C 1
ATOM 629 O O . CYS A 1 85 ? 3.008 5.052 10.971 1.00 68.38 85 CYS A O 1
ATOM 631 N N . ALA A 1 86 ? 2.919 3.829 12.848 1.00 69.12 86 ALA A N 1
ATOM 632 C CA . ALA A 1 86 ? 1.753 4.503 13.401 1.00 69.12 86 ALA A CA 1
ATOM 633 C C . ALA A 1 86 ? 2.004 5.984 13.749 1.00 69.12 86 ALA A C 1
ATOM 635 O O . ALA A 1 86 ? 3.109 6.390 14.113 1.00 69.12 86 ALA A O 1
ATOM 636 N N . GLY A 1 87 ? 0.946 6.797 13.684 1.00 65.00 87 GLY A N 1
ATOM 637 C CA . GLY A 1 87 ? 0.977 8.198 14.131 1.00 65.00 87 GLY A CA 1
ATOM 638 C C . GLY A 1 87 ? 1.388 9.231 13.076 1.00 65.00 87 GLY A C 1
ATOM 639 O O . GLY A 1 87 ? 1.417 10.424 13.384 1.00 65.00 87 GLY A O 1
ATOM 640 N N . MET A 1 88 ? 1.634 8.812 11.831 1.00 69.56 88 MET A N 1
ATOM 641 C CA . MET A 1 88 ? 1.822 9.739 10.711 1.00 69.56 88 MET A CA 1
ATOM 642 C C . MET A 1 88 ? 0.532 10.452 10.343 1.00 69.56 88 MET A C 1
ATOM 644 O O . MET A 1 88 ? -0.505 9.821 10.232 1.00 69.56 88 MET A O 1
ATOM 648 N N . LYS A 1 89 ? 0.547 11.771 10.122 1.00 71.56 89 LYS A N 1
ATOM 649 C CA . LYS A 1 89 ? -0.659 12.469 9.637 1.00 71.56 89 LYS A CA 1
ATOM 650 C C . LYS A 1 89 ? -0.634 12.617 8.126 1.00 71.56 89 LYS A C 1
ATOM 652 O O . LYS A 1 89 ? -1.640 12.317 7.484 1.00 71.56 89 LYS A O 1
ATOM 657 N N . GLN A 1 90 ? 0.490 13.068 7.582 1.00 72.19 90 GLN A N 1
ATOM 658 C CA . GLN A 1 90 ? 0.651 13.317 6.156 1.00 72.19 90 GLN A CA 1
ATOM 659 C C . GLN A 1 90 ? 2.021 12.870 5.687 1.00 72.19 90 GLN A C 1
ATOM 661 O O . GLN A 1 90 ? 3.023 13.145 6.351 1.00 72.19 90 GLN A O 1
ATOM 666 N N . VAL A 1 91 ? 2.053 12.207 4.538 1.00 72.25 91 V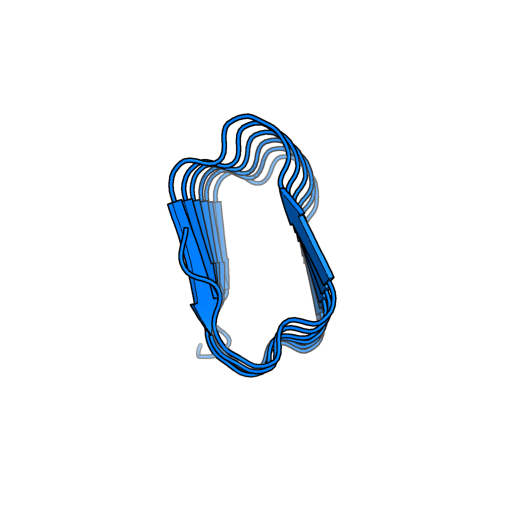AL A N 1
ATOM 667 C CA . VAL A 1 91 ? 3.306 11.810 3.920 1.00 72.25 91 VAL A CA 1
ATOM 668 C C . VAL A 1 91 ? 3.254 11.997 2.408 1.00 72.25 91 VAL A C 1
ATOM 670 O O . VAL A 1 91 ? 2.297 11.564 1.763 1.00 72.25 91 VAL A O 1
ATOM 673 N N . THR A 1 92 ? 4.309 12.603 1.865 1.00 72.31 92 THR A N 1
ATOM 674 C CA . THR A 1 92 ? 4.491 12.813 0.428 1.00 72.31 92 THR A CA 1
ATOM 675 C C . THR A 1 92 ? 5.848 12.283 -0.025 1.00 72.31 92 THR A C 1
ATOM 677 O O . THR A 1 92 ? 6.882 12.670 0.522 1.00 72.31 92 THR A O 1
ATOM 680 N N . PHE A 1 93 ? 5.839 11.441 -1.063 1.00 70.50 93 PHE A N 1
ATOM 681 C CA . PHE A 1 93 ? 7.052 10.973 -1.742 1.00 70.50 93 PHE A CA 1
ATOM 682 C C . PHE A 1 93 ? 7.077 11.345 -3.209 1.00 70.50 93 PHE A C 1
ATOM 684 O O . PHE A 1 93 ? 6.083 11.210 -3.924 1.00 70.50 93 PHE A O 1
ATOM 691 N N . SER A 1 94 ? 8.270 11.693 -3.652 1.00 67.62 94 SER A N 1
ATOM 692 C CA . SER A 1 94 ? 8.709 11.875 -5.038 1.00 67.62 94 SER A CA 1
ATOM 693 C C . SER A 1 94 ? 9.384 10.602 -5.587 1.00 67.62 94 SER A C 1
ATOM 695 O O . SER A 1 94 ? 9.491 9.585 -4.895 1.00 67.62 94 SER A O 1
ATOM 697 N N . ALA A 1 95 ? 9.707 10.602 -6.880 1.00 68.62 95 ALA A N 1
ATOM 698 C CA . ALA A 1 95 ? 10.033 9.394 -7.634 1.00 68.62 95 ALA A CA 1
ATOM 699 C C . ALA A 1 95 ? 11.384 8.753 -7.249 1.00 68.62 95 ALA A C 1
ATOM 701 O O . ALA A 1 95 ? 12.251 9.382 -6.656 1.00 68.62 95 ALA A O 1
ATOM 702 N N . GLY A 1 96 ? 11.580 7.482 -7.620 1.00 63.09 96 GLY A N 1
ATOM 703 C CA . GLY A 1 96 ? 12.914 6.852 -7.641 1.00 63.09 96 GLY A CA 1
ATOM 704 C C . GLY A 1 96 ? 13.398 6.178 -6.348 1.00 63.09 96 GLY A C 1
ATOM 705 O O . GLY A 1 96 ? 14.489 5.605 -6.328 1.00 63.09 96 GLY A O 1
ATOM 706 N N . MET A 1 97 ? 12.598 6.158 -5.280 1.00 64.19 97 MET A N 1
ATOM 707 C CA . MET A 1 97 ? 12.976 5.489 -4.027 1.00 64.19 97 MET A CA 1
ATOM 708 C C . MET A 1 97 ? 12.858 3.958 -4.084 1.00 64.19 97 MET A C 1
ATOM 710 O O . MET A 1 97 ? 11.841 3.389 -4.485 1.00 64.19 97 MET A O 1
ATOM 714 N N . LYS A 1 98 ? 13.902 3.257 -3.623 1.00 65.56 98 LYS A N 1
ATOM 715 C CA . LYS A 1 98 ? 13.923 1.783 -3.582 1.00 65.56 98 LYS A CA 1
ATOM 716 C C . LYS A 1 98 ? 13.254 1.223 -2.323 1.00 65.56 98 LYS A C 1
ATOM 718 O O . LYS A 1 98 ? 12.418 0.332 -2.452 1.00 65.56 98 LYS A O 1
ATOM 723 N N . GLN A 1 99 ? 13.600 1.727 -1.142 1.00 68.25 99 GLN A N 1
ATOM 724 C CA . GLN A 1 99 ? 13.013 1.308 0.133 1.00 68.25 99 GLN A CA 1
ATOM 725 C C . GLN A 1 99 ? 12.939 2.490 1.089 1.00 68.25 99 GLN A C 1
ATOM 727 O O . GLN A 1 99 ? 13.890 3.265 1.168 1.00 68.25 99 GLN A O 1
ATOM 732 N N . VAL A 1 100 ? 11.825 2.610 1.809 1.00 68.44 100 VAL A N 1
ATOM 733 C CA . VAL A 1 100 ? 11.654 3.641 2.832 1.00 68.44 100 VAL A CA 1
ATOM 734 C C . VAL A 1 100 ? 10.894 3.076 4.028 1.00 68.44 100 VAL A C 1
ATOM 736 O O . VAL A 1 100 ? 9.845 2.447 3.858 1.00 68.44 100 VAL A O 1
ATOM 739 N N . THR A 1 101 ? 11.418 3.341 5.223 1.00 69.44 101 THR A N 1
ATOM 740 C CA . THR A 1 101 ? 10.818 2.969 6.507 1.00 69.44 101 THR A CA 1
ATOM 741 C C . THR A 1 101 ? 10.835 4.181 7.425 1.00 69.44 101 THR A C 1
ATOM 743 O O . THR A 1 101 ? 11.857 4.850 7.544 1.00 69.44 101 THR A O 1
ATOM 746 N N . PHE A 1 102 ? 9.717 4.447 8.095 1.00 67.50 102 PHE A N 1
ATOM 747 C CA . PHE A 1 102 ? 9.598 5.559 9.039 1.00 67.50 102 PHE A CA 1
ATOM 748 C C . PHE A 1 102 ? 9.268 5.082 10.437 1.00 67.50 102 PHE A C 1
ATOM 750 O O . PHE A 1 102 ? 8.477 4.155 10.597 1.00 67.50 102 PHE A O 1
ATOM 757 N N . SER A 1 103 ? 9.802 5.779 11.434 1.00 66.44 103 SER A N 1
ATOM 758 C CA . SER A 1 103 ? 9.519 5.546 12.849 1.00 66.44 103 SER A CA 1
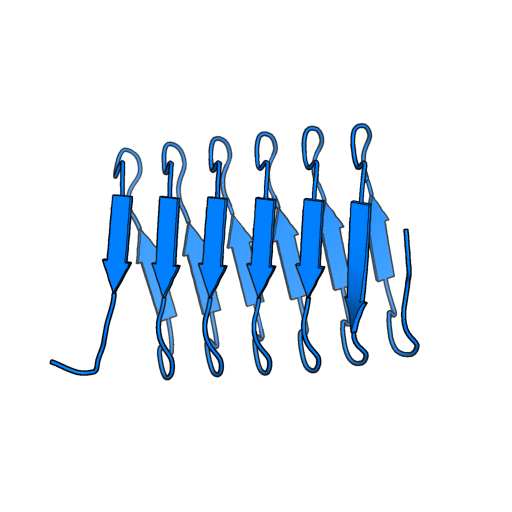ATOM 759 C C . SER A 1 103 ? 8.146 6.105 13.261 1.00 66.44 103 SER A C 1
ATOM 761 O O . SER A 1 103 ? 7.649 7.050 12.636 1.00 66.44 103 SER A O 1
ATOM 763 N N . PRO A 1 104 ? 7.513 5.561 14.316 1.00 66.88 104 PRO A N 1
ATOM 764 C CA . PRO A 1 104 ? 6.287 6.124 14.873 1.00 66.88 104 PRO A CA 1
ATOM 765 C C . PRO A 1 104 ? 6.438 7.594 15.305 1.00 66.88 104 PRO A C 1
ATOM 767 O O . PRO A 1 104 ? 7.518 8.032 15.694 1.00 66.88 104 PRO A O 1
ATOM 770 N N . GLY A 1 105 ? 5.339 8.354 15.282 1.00 63.06 105 GLY A N 1
ATOM 771 C CA . GLY A 1 105 ? 5.275 9.703 15.873 1.00 63.06 105 GLY A CA 1
ATOM 772 C C . GLY A 1 105 ? 5.699 10.873 14.973 1.00 63.06 105 GLY A C 1
ATOM 773 O O . GLY A 1 105 ? 5.521 12.030 15.360 1.00 63.06 105 GLY A O 1
ATOM 774 N N . MET A 1 106 ? 6.181 10.618 13.754 1.00 66.06 106 MET A N 1
ATOM 775 C CA . MET A 1 106 ? 6.425 11.677 12.765 1.00 66.06 106 MET A CA 1
ATOM 776 C C . MET A 1 106 ? 5.102 12.295 12.302 1.00 66.06 106 MET A C 1
ATOM 778 O O . MET A 1 106 ? 4.251 11.592 11.777 1.00 66.06 106 MET A O 1
ATOM 782 N N . LYS A 1 107 ? 4.894 13.608 12.464 1.00 67.00 107 LYS A N 1
ATOM 783 C CA . LYS A 1 107 ? 3.612 14.245 12.090 1.00 67.00 107 LYS A CA 1
ATOM 784 C C . LYS A 1 107 ? 3.479 14.458 10.580 1.00 67.00 107 LYS A C 1
ATOM 786 O O . LYS A 1 107 ? 2.403 14.213 10.031 1.00 67.00 107 LYS A O 1
ATOM 791 N N . GLN A 1 108 ? 4.550 14.903 9.935 1.00 69.69 108 GLN A N 1
ATOM 792 C CA . GLN A 1 108 ? 4.604 15.188 8.508 1.00 69.69 108 GLN A CA 1
ATOM 793 C C . GLN A 1 108 ? 5.974 14.790 7.977 1.00 69.69 108 GLN A C 1
ATOM 795 O O . GLN A 1 108 ? 6.984 15.073 8.618 1.00 69.69 108 GLN A O 1
ATOM 800 N N . VAL A 1 109 ? 5.991 14.135 6.822 1.00 69.75 109 VAL A N 1
ATOM 801 C CA . VAL A 1 109 ? 7.224 13.768 6.132 1.00 69.75 109 VAL A CA 1
ATOM 802 C C . VAL A 1 109 ? 7.064 14.095 4.656 1.00 69.75 109 VAL A C 1
ATOM 804 O O . VAL A 1 109 ? 6.120 13.635 4.012 1.00 69.75 109 VAL A O 1
ATOM 807 N N . THR A 1 110 ? 8.017 14.849 4.126 1.00 70.25 110 THR A N 1
ATOM 808 C CA . THR A 1 110 ? 8.168 15.076 2.691 1.00 70.25 110 THR A CA 1
ATOM 809 C C . THR A 1 110 ? 9.567 14.635 2.312 1.00 70.25 110 THR A C 1
ATOM 811 O O . THR A 1 110 ? 10.530 15.072 2.937 1.00 70.25 110 THR A O 1
ATOM 814 N N . PHE A 1 111 ? 9.681 13.768 1.311 1.00 66.50 111 PHE A N 1
ATOM 815 C CA . PHE A 1 111 ? 10.975 13.388 0.756 1.00 66.50 111 PHE A CA 1
ATOM 816 C C . PHE A 1 111 ? 11.015 13.709 -0.736 1.00 66.50 111 PHE A C 1
ATOM 818 O O . PHE A 1 111 ? 10.119 13.304 -1.487 1.00 66.50 111 PHE A O 1
ATOM 825 N N . SER A 1 112 ? 12.080 14.402 -1.136 1.00 64.38 112 SER A N 1
ATOM 826 C CA . SER A 1 112 ? 12.395 14.843 -2.496 1.00 64.38 112 SER A CA 1
ATOM 827 C C . SER A 1 112 ? 13.852 14.491 -2.802 1.00 64.38 112 SER A C 1
ATOM 829 O O . SER A 1 112 ? 14.714 15.139 -2.226 1.00 64.38 112 SER A O 1
ATOM 831 N N . PRO A 1 113 ? 14.161 13.478 -3.643 1.00 55.28 113 PRO A N 1
ATOM 832 C CA . PRO A 1 113 ? 15.523 13.200 -4.075 1.00 55.28 113 PRO A CA 1
ATOM 833 C C . PRO A 1 113 ? 16.038 14.221 -5.103 1.00 55.28 113 PRO A C 1
ATOM 835 O O . PRO A 1 113 ? 17.175 14.088 -5.527 1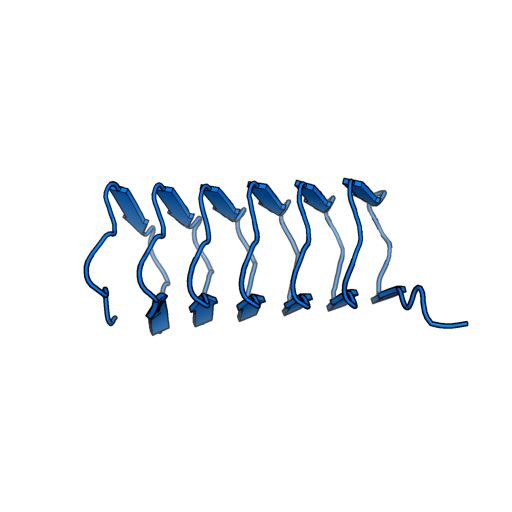.00 55.28 113 PRO A O 1
ATOM 838 N N . ASP A 1 114 ? 15.235 15.225 -5.478 1.00 46.81 114 ASP A N 1
ATOM 839 C CA . ASP A 1 114 ? 15.658 16.386 -6.274 1.00 46.81 114 ASP A CA 1
ATOM 840 C C . ASP A 1 114 ? 16.038 17.584 -5.380 1.00 46.81 114 ASP A C 1
ATOM 842 O O . ASP A 1 114 ? 15.467 18.671 -5.492 1.00 46.81 114 ASP A O 1
ATOM 846 N N . MET A 1 115 ? 16.992 17.379 -4.467 1.00 43.34 115 MET A N 1
ATOM 847 C CA . MET A 1 115 ? 17.825 18.457 -3.920 1.00 43.34 115 MET A CA 1
ATOM 848 C C . MET A 1 115 ? 19.269 17.981 -3.795 1.00 43.34 115 MET A C 1
ATOM 850 O O . MET A 1 115 ? 19.463 16.843 -3.309 1.00 43.34 115 MET A O 1
#

Secondary structure (DSSP, 8-state):
-BPPTT--EEEPPTT--EEEE-TT--EEEE-TT--EEEE-TT--EEEE-TT--EEEE-S---EEEE-TT--EEEE-TT--EEEE-TT--EEEE-TT-SEEEE-TT-SEEEE-S--

Radius of gyration: 13.15 Å; chains: 1; bounding box: 35×29×31 Å

pLDDT: mean 72.4, std 5.92, range [43.34, 82.31]

InterPro domains:
  IPR047002 T-complex protein 10, C-terminal domain superfamily [G3DSA:2.60.450.20] (2-114)

Sequence (115 aa):
MKLSAGIKHVTFSAGMKQATFSPGMKQATFSPGMKQVTFSPGMKQVTFSPGMKQATFSPGMKQVTFSPGMKQATFSPGMKQATFCAGMKQVTFSAGMKQVTFSPGMKQVTFSPDM

Organism: Dreissena polymorpha (NCBI:txid45954)

Foldseek 3Di:
DDDDPAEQEEDDDPDAAEEEEDHDEDYEYDDPPAHYEDYDPAEYYEYEDPDEDYEYEDHAEYYEYEEPAEDYEYEEHDEDYEYEYHDEDYEYEYHDHDYDYDDHNHDYYYDDPPD